Protein AF-A0A7S3NCB1-F1 (afdb_monomer)

Radius of gyration: 21.68 Å; Cα contacts (8 Å, |Δi|>4): 93; chains: 1; bounding box: 58×43×62 Å

pLDDT: mean 86.91, std 5.63, range [67.38, 93.44]

Sequence (169 aa):
AILGSILYAGFFVVNRVIIMKVPGFVIIMFNSVISFVLSIILLHLTSNTELSELLSAHPRHGILGLFSTEHFLNTVFLTAPIGFGSVCGYTICVKYFKPHIVGNVFLIEPVISQLVCYFAGQDELPGLFTYVGALLILPGIFIVARGSFLLTREQEQTRRIKAASEKLV

Mean predicted aligned error: 7.3 Å

Solvent-accessible surface area (backbone atoms only — not comparable to full-atom values): 9411 Å² total; per-residue (Å²): 109,70,68,57,54,53,53,50,53,49,47,47,56,54,50,40,61,47,50,76,75,43,64,64,68,59,53,50,53,52,51,50,52,49,51,52,53,50,51,52,52,50,46,49,76,71,39,99,54,56,71,70,55,39,67,25,65,43,72,88,66,13,65,49,11,53,73,32,82,91,42,33,68,60,41,50,57,50,45,46,62,55,44,48,41,47,53,52,48,53,53,55,46,40,68,79,40,60,51,69,58,55,56,50,57,54,71,48,47,64,61,53,50,45,51,52,34,28,76,69,73,74,47,66,78,81,52,73,68,53,54,53,49,49,64,56,46,55,57,50,44,52,52,53,50,51,52,54,52,52,54,50,52,54,52,50,51,53,50,52,52,52,60,52,55,63,72,76,111

Organism: NCBI:txid151035

Foldseek 3Di:
DVVVVVVVLVCLVVLLVVLVPDPLVVSLVVVVVVVVVVVLVVCVVVDVDDSVQQCDCDLPRHPVVLPPPVCVVVSCVCCPCPNSVVSSVSSVCSNVDPSVLVVLVCLCVVVVVQVVCVVVVNHDHDDPVSVVSNVVSVVVSVVVVVVVVVVVVVVVVVVVVVVVVVVVD

Structure (mmCIF, N/CA/C/O backbone):
data_AF-A0A7S3NCB1-F1
#
_entry.id   AF-A0A7S3NCB1-F1
#
loop_
_atom_site.group_PDB
_atom_site.id
_atom_site.type_symbol
_atom_site.label_atom_id
_atom_site.label_alt_id
_atom_site.label_comp_id
_atom_site.label_asym_id
_atom_site.label_entity_id
_atom_site.label_seq_id
_atom_site.pdbx_PDB_ins_code
_atom_site.Cartn_x
_atom_site.Cartn_y
_atom_site.Cartn_z
_atom_site.occupancy
_atom_site.B_iso_or_equiv
_atom_site.auth_seq_id
_atom_site.auth_comp_id
_atom_site.auth_asym_id
_atom_site.auth_atom_id
_atom_site.pdbx_PDB_model_num
ATOM 1 N N . ALA A 1 1 ? 12.714 -7.394 5.850 1.00 79.88 1 ALA A N 1
ATOM 2 C CA . ALA A 1 1 ? 11.284 -7.768 5.778 1.00 79.88 1 ALA A CA 1
ATOM 3 C C . ALA A 1 1 ? 10.495 -7.282 6.998 1.00 79.88 1 ALA A C 1
ATOM 5 O O . ALA A 1 1 ? 9.703 -6.366 6.837 1.00 79.88 1 ALA A O 1
ATOM 6 N N . ILE A 1 2 ? 10.756 -7.795 8.211 1.00 90.06 2 ILE A N 1
ATOM 7 C CA . ILE A 1 2 ? 9.967 -7.490 9.429 1.00 90.06 2 ILE A CA 1
ATOM 8 C C . ILE A 1 2 ? 9.847 -5.982 9.713 1.00 90.06 2 ILE A C 1
ATOM 10 O O . ILE A 1 2 ? 8.740 -5.481 9.894 1.00 90.06 2 ILE A O 1
ATOM 14 N N . LEU A 1 3 ? 10.965 -5.244 9.69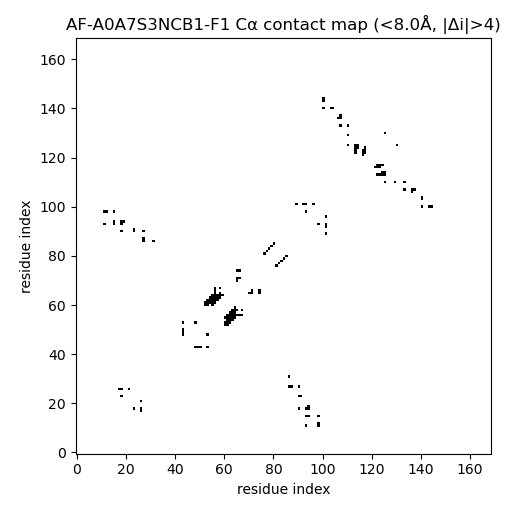0 1.00 91.50 3 LEU A N 1
ATOM 15 C CA . LEU A 1 3 ? 10.958 -3.792 9.909 1.00 91.50 3 LEU A CA 1
ATOM 16 C C . LEU A 1 3 ? 10.069 -3.058 8.891 1.00 91.50 3 LEU A C 1
ATOM 18 O O . LEU A 1 3 ? 9.301 -2.179 9.267 1.00 91.50 3 LEU A O 1
ATOM 22 N N . GLY A 1 4 ? 10.122 -3.467 7.619 1.00 88.19 4 GLY A N 1
ATOM 23 C CA . GLY A 1 4 ? 9.277 -2.910 6.562 1.00 88.19 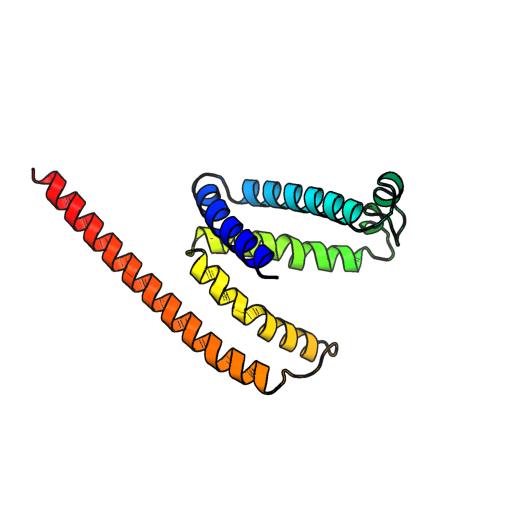4 GLY A CA 1
ATOM 24 C C . GLY A 1 4 ? 7.790 -3.138 6.834 1.00 88.19 4 GLY A C 1
ATOM 25 O O . GLY A 1 4 ? 7.004 -2.205 6.721 1.00 88.19 4 GLY A O 1
ATOM 26 N N . SER A 1 5 ? 7.408 -4.337 7.283 1.00 88.06 5 SER A N 1
ATOM 27 C CA . SER A 1 5 ? 6.021 -4.649 7.653 1.00 88.06 5 SER A CA 1
ATOM 28 C C . SER A 1 5 ? 5.528 -3.822 8.845 1.00 88.06 5 SER A C 1
ATOM 30 O O . SER A 1 5 ? 4.391 -3.356 8.830 1.00 88.06 5 SER A O 1
ATOM 32 N N . ILE A 1 6 ? 6.378 -3.591 9.853 1.00 93.06 6 ILE A N 1
ATOM 33 C CA . ILE A 1 6 ? 6.049 -2.741 11.010 1.00 93.06 6 ILE A CA 1
ATOM 34 C C . ILE A 1 6 ? 5.840 -1.288 10.567 1.00 93.06 6 ILE A C 1
ATOM 36 O O . ILE A 1 6 ? 4.832 -0.676 10.920 1.00 93.06 6 ILE A O 1
ATOM 40 N N . LEU A 1 7 ? 6.762 -0.746 9.764 1.00 92.56 7 LEU A N 1
ATOM 41 C CA . LEU A 1 7 ? 6.662 0.617 9.238 1.00 92.56 7 LEU A CA 1
ATOM 42 C C . LEU A 1 7 ? 5.425 0.789 8.351 1.00 92.56 7 LEU A C 1
ATOM 44 O O . LEU A 1 7 ? 4.713 1.783 8.478 1.00 92.56 7 LEU A O 1
ATOM 48 N N . TYR A 1 8 ? 5.127 -0.198 7.507 1.00 88.88 8 TYR A N 1
ATOM 49 C CA . TYR A 1 8 ? 3.946 -0.196 6.649 1.00 88.88 8 TYR A CA 1
ATOM 50 C C . TYR A 1 8 ? 2.650 -0.239 7.468 1.00 88.88 8 TYR A C 1
ATOM 52 O O . TYR A 1 8 ? 1.750 0.568 7.246 1.00 88.88 8 TYR A O 1
ATOM 60 N N . ALA A 1 9 ? 2.564 -1.097 8.488 1.00 89.88 9 ALA A N 1
ATOM 61 C CA . ALA A 1 9 ? 1.418 -1.121 9.397 1.00 89.88 9 ALA A CA 1
ATOM 62 C C . ALA A 1 9 ? 1.240 0.222 10.133 1.00 89.88 9 ALA A C 1
ATOM 64 O O . ALA A 1 9 ? 0.123 0.739 10.224 1.00 89.88 9 ALA A O 1
ATOM 65 N N . GLY A 1 10 ? 2.339 0.823 10.600 1.00 92.06 10 GLY A N 1
ATOM 66 C CA . GLY A 1 10 ? 2.342 2.157 11.202 1.00 92.06 10 GLY A CA 1
ATOM 67 C C . GLY A 1 10 ? 1.831 3.232 10.240 1.00 92.06 10 GLY A C 1
ATOM 68 O O . GLY A 1 10 ? 0.957 4.019 10.609 1.00 92.06 10 GLY A O 1
ATOM 69 N N . PHE A 1 11 ? 2.295 3.213 8.987 1.00 90.69 11 PHE A N 1
ATOM 70 C CA . PHE A 1 11 ? 1.818 4.101 7.927 1.00 90.69 11 PHE A CA 1
ATOM 71 C C . PHE A 1 11 ? 0.300 3.994 7.745 1.00 90.69 11 PHE A C 1
ATOM 73 O O . PHE A 1 11 ? -0.378 5.017 7.741 1.00 90.69 11 PHE A O 1
ATOM 80 N N . PHE A 1 12 ? -0.263 2.784 7.691 1.00 90.31 12 PHE A N 1
ATOM 81 C CA . PHE A 1 12 ? -1.712 2.581 7.575 1.00 90.31 12 PHE A CA 1
ATOM 82 C C . PHE A 1 12 ? -2.505 3.204 8.728 1.00 90.31 12 PHE A C 1
ATOM 84 O O . PHE A 1 12 ? -3.545 3.831 8.506 1.00 90.31 12 PHE A O 1
ATOM 91 N N . VAL A 1 13 ? -2.023 3.053 9.962 1.00 91.31 13 VAL A N 1
ATOM 92 C CA . VAL A 1 13 ? -2.681 3.607 11.152 1.00 91.31 13 VAL A CA 1
ATOM 93 C C . VAL A 1 13 ? -2.623 5.134 11.149 1.00 91.31 13 VAL A C 1
ATOM 95 O O . VAL A 1 13 ? -3.653 5.782 11.339 1.00 91.31 13 VAL A O 1
ATOM 98 N N . VAL A 1 14 ? -1.448 5.714 10.894 1.00 92.19 14 VAL A N 1
ATOM 99 C CA . VAL A 1 14 ? -1.254 7.171 10.855 1.00 92.19 14 VAL A CA 1
ATOM 100 C C . VAL A 1 14 ? -2.055 7.789 9.713 1.00 92.19 14 VAL A C 1
ATOM 102 O O . VAL A 1 14 ? -2.803 8.744 9.925 1.00 92.19 14 VAL A O 1
ATOM 105 N N . ASN A 1 15 ? -1.976 7.206 8.519 1.00 90.94 15 ASN A N 1
ATOM 106 C CA . ASN A 1 15 ? -2.662 7.715 7.339 1.00 90.94 15 ASN A CA 1
ATOM 107 C C . ASN A 1 15 ? -4.189 7.684 7.514 1.00 90.94 15 ASN A C 1
ATOM 109 O O . ASN A 1 15 ? -4.885 8.613 7.110 1.00 90.94 15 ASN A O 1
ATOM 113 N N . ARG A 1 16 ? -4.723 6.693 8.241 1.00 91.19 16 ARG A N 1
ATOM 114 C CA . ARG A 1 16 ? -6.139 6.673 8.634 1.00 91.19 16 ARG A CA 1
ATOM 115 C C . ARG A 1 16 ? -6.530 7.839 9.546 1.00 91.19 16 ARG A C 1
ATOM 117 O O . ARG A 1 16 ? -7.634 8.361 9.443 1.00 91.19 16 ARG A O 1
ATOM 124 N N . VAL A 1 17 ? -5.670 8.255 10.470 1.00 91.88 17 VAL A N 1
ATOM 125 C CA . VAL A 1 17 ? -5.975 9.415 11.328 1.00 91.88 17 VAL A CA 1
ATOM 126 C C . VAL A 1 17 ? -6.004 10.700 10.498 1.00 91.88 17 VAL A C 1
ATOM 128 O O . VAL A 1 17 ? -6.840 11.569 10.741 1.00 91.88 17 VAL A O 1
ATOM 131 N N . ILE A 1 18 ? -5.126 10.807 9.500 1.00 92.06 18 ILE A N 1
ATOM 132 C CA . ILE A 1 18 ? -5.006 11.987 8.637 1.00 92.06 18 ILE A CA 1
ATOM 133 C C . ILE A 1 18 ? -6.169 12.057 7.632 1.00 92.06 18 ILE A C 1
ATOM 135 O O . ILE A 1 18 ? -6.772 13.118 7.477 1.00 92.06 18 ILE A O 1
ATOM 139 N N . ILE A 1 19 ? -6.564 10.936 7.018 1.00 92.12 19 ILE A N 1
ATOM 140 C CA . ILE A 1 19 ? -7.644 10.882 6.011 1.00 92.12 19 ILE A CA 1
ATOM 141 C C . ILE A 1 19 ? -9.027 11.231 6.544 1.00 92.12 19 ILE A C 1
ATOM 143 O O . ILE A 1 19 ? -9.899 11.655 5.788 1.00 92.12 19 ILE A O 1
ATOM 147 N N . MET A 1 20 ? -9.226 11.096 7.853 1.00 89.19 20 MET A N 1
ATOM 148 C CA . MET A 1 20 ? -10.455 11.531 8.511 1.00 89.19 20 MET A CA 1
ATOM 149 C C . MET A 1 20 ? -10.497 13.049 8.741 1.00 89.19 20 MET A C 1
ATOM 151 O O . MET A 1 20 ? -11.566 13.578 9.030 1.00 89.19 20 MET A O 1
ATOM 155 N N . LYS A 1 21 ? -9.358 13.748 8.627 1.00 92.31 21 LYS A N 1
ATOM 156 C CA . LYS A 1 21 ? -9.222 15.192 8.886 1.00 92.31 21 LYS A CA 1
ATOM 157 C C . LYS A 1 21 ? -9.041 16.029 7.620 1.00 92.31 21 LYS A C 1
ATOM 159 O O . LYS A 1 21 ? -9.381 17.206 7.628 1.00 92.31 21 LYS A O 1
ATOM 164 N N . VAL A 1 22 ? -8.489 15.449 6.557 1.00 92.81 22 VAL A N 1
ATOM 165 C CA . VAL A 1 22 ? -8.071 16.162 5.340 1.00 92.81 22 VAL A CA 1
ATOM 166 C C . VAL A 1 22 ? -8.733 15.526 4.107 1.00 92.81 22 VAL A C 1
ATOM 168 O O . VAL A 1 22 ? -8.936 14.310 4.091 1.00 92.81 22 VAL A O 1
ATOM 171 N N . PRO A 1 23 ? -9.077 16.297 3.052 1.00 91.25 23 PRO A N 1
ATOM 172 C CA . PRO A 1 23 ? -9.588 15.733 1.805 1.00 91.25 23 PRO A CA 1
ATOM 173 C C . PRO A 1 23 ? -8.649 14.674 1.209 1.00 91.25 23 PRO A C 1
ATOM 175 O O . PRO A 1 23 ? -7.436 14.866 1.142 1.00 91.25 23 PRO A O 1
ATOM 178 N N . GLY A 1 24 ? -9.222 13.571 0.714 1.00 87.56 24 GLY A N 1
ATOM 179 C CA . GLY A 1 24 ? -8.448 12.418 0.232 1.00 87.56 24 GLY A CA 1
ATOM 180 C C . GLY A 1 24 ? -7.463 12.749 -0.896 1.00 87.56 24 GLY A C 1
ATOM 181 O O . GLY A 1 24 ? -6.362 12.211 -0.908 1.00 87.56 24 GLY A O 1
ATOM 182 N N . PHE A 1 25 ? -7.807 13.679 -1.796 1.00 89.56 25 PHE A N 1
ATOM 183 C CA . PHE A 1 25 ? -6.918 14.074 -2.898 1.00 89.56 25 PHE A CA 1
ATOM 184 C C . PHE A 1 25 ? -5.613 14.724 -2.407 1.00 89.56 25 PHE A C 1
ATOM 186 O O . PHE A 1 25 ? -4.558 14.484 -2.987 1.00 89.56 25 PHE A O 1
ATOM 193 N N . VAL A 1 26 ? -5.663 15.503 -1.317 1.00 91.69 26 VAL A N 1
ATOM 194 C CA . VAL A 1 26 ? -4.480 16.168 -0.741 1.00 91.69 26 VAL A CA 1
ATOM 195 C C . VAL A 1 26 ? -3.515 15.123 -0.199 1.00 91.69 26 VAL A C 1
ATOM 197 O O . VAL A 1 26 ? -2.312 15.215 -0.416 1.00 91.69 26 VAL A O 1
ATOM 200 N N . ILE A 1 27 ? -4.048 14.094 0.460 1.00 91.38 27 ILE A N 1
ATOM 201 C CA . ILE A 1 27 ? -3.250 12.989 0.999 1.00 91.38 27 ILE A CA 1
ATOM 202 C C . ILE A 1 27 ? -2.624 12.173 -0.124 1.00 91.38 27 ILE A C 1
ATOM 204 O O . ILE A 1 27 ? -1.454 11.823 -0.028 1.00 91.38 27 ILE A O 1
ATOM 208 N N . ILE A 1 28 ? -3.366 11.906 -1.201 1.00 91.31 28 ILE A N 1
ATOM 209 C CA . ILE A 1 28 ? -2.837 11.201 -2.377 1.00 91.31 28 ILE A CA 1
ATOM 210 C C . ILE A 1 28 ? -1.664 11.979 -2.972 1.00 91.31 28 ILE A C 1
ATOM 212 O O . ILE A 1 28 ? -0.605 11.398 -3.200 1.00 91.31 28 ILE A O 1
ATOM 216 N N . MET A 1 29 ? -1.824 13.290 -3.177 1.00 91.12 29 MET A N 1
ATOM 217 C CA . MET A 1 29 ? -0.758 14.150 -3.698 1.00 91.12 29 MET A CA 1
ATOM 218 C C . MET A 1 29 ? 0.456 14.159 -2.764 1.00 91.12 29 MET A C 1
ATOM 220 O O . MET A 1 29 ? 1.575 13.924 -3.210 1.00 91.12 29 MET A O 1
ATOM 224 N N . PHE A 1 30 ? 0.236 14.360 -1.464 1.00 91.31 30 PHE A N 1
ATOM 225 C CA . PHE A 1 30 ? 1.305 14.422 -0.470 1.00 91.31 30 PHE A CA 1
ATOM 226 C C . PHE A 1 30 ? 2.065 13.095 -0.346 1.00 91.31 30 PHE A C 1
ATOM 228 O O . PHE A 1 30 ? 3.293 13.087 -0.390 1.00 91.31 30 PHE A O 1
ATOM 235 N N . ASN A 1 31 ? 1.349 11.967 -0.281 1.00 89.88 31 ASN A N 1
ATOM 236 C CA . ASN A 1 31 ? 1.958 10.637 -0.268 1.00 89.88 31 ASN A CA 1
ATOM 237 C C . ASN A 1 31 ? 2.743 10.377 -1.555 1.00 89.88 31 ASN A C 1
ATOM 239 O O . ASN A 1 31 ? 3.850 9.861 -1.479 1.00 89.88 31 ASN A O 1
ATOM 243 N N . SER A 1 32 ? 2.224 10.781 -2.718 1.00 89.56 32 SER A N 1
ATOM 244 C CA . SER A 1 32 ? 2.921 10.595 -3.998 1.00 89.56 32 SER A CA 1
ATOM 245 C C . SER A 1 32 ? 4.228 11.390 -4.059 1.00 89.56 32 SER A C 1
ATOM 247 O O . SER A 1 32 ? 5.249 10.856 -4.486 1.00 89.56 32 SER A O 1
ATOM 249 N N . VAL A 1 33 ? 4.229 12.640 -3.579 1.00 90.94 33 VAL A N 1
ATOM 250 C CA . VAL A 1 33 ? 5.437 13.480 -3.523 1.00 90.94 33 VAL A CA 1
ATOM 251 C C . VAL A 1 33 ? 6.464 12.904 -2.550 1.00 90.94 33 VAL A C 1
ATOM 253 O O . VAL A 1 33 ? 7.634 12.783 -2.905 1.00 90.94 33 VAL A O 1
ATOM 256 N N . ILE A 1 34 ? 6.042 12.500 -1.347 1.00 91.31 34 ILE A N 1
ATOM 257 C CA . ILE A 1 34 ? 6.946 11.873 -0.373 1.00 91.31 34 ILE A CA 1
ATOM 258 C C . ILE A 1 34 ? 7.524 10.579 -0.934 1.00 91.31 34 ILE A C 1
ATOM 260 O O . ILE A 1 34 ? 8.733 10.380 -0.854 1.00 91.31 34 ILE A O 1
ATOM 264 N N . SER A 1 35 ? 6.692 9.711 -1.515 1.00 89.25 35 SER A N 1
ATOM 265 C CA . SER A 1 35 ? 7.154 8.464 -2.122 1.00 89.25 35 SER A CA 1
ATOM 266 C C . SER A 1 35 ? 8.171 8.730 -3.225 1.00 89.25 35 SER A C 1
ATOM 268 O O . SER A 1 35 ? 9.216 8.095 -3.224 1.00 89.25 35 SER A O 1
ATOM 270 N N . PHE A 1 36 ? 7.930 9.709 -4.099 1.00 88.00 36 PHE A N 1
ATOM 271 C CA . PHE A 1 36 ? 8.876 10.083 -5.149 1.00 88.00 36 PHE A CA 1
ATOM 272 C C . PHE A 1 36 ? 10.223 10.559 -4.583 1.00 88.00 36 PHE A C 1
ATOM 274 O O . PHE A 1 36 ? 11.271 10.056 -4.981 1.00 88.00 36 PHE A O 1
ATOM 281 N N . VAL A 1 37 ? 10.210 11.469 -3.604 1.00 90.00 37 VAL A N 1
ATOM 282 C CA . VAL A 1 37 ? 11.437 11.984 -2.969 1.00 90.00 37 VAL A CA 1
ATOM 283 C C . VAL A 1 37 ? 12.195 10.874 -2.239 1.00 90.00 37 VAL A C 1
ATOM 285 O O . VAL A 1 37 ? 13.408 10.750 -2.398 1.00 90.00 37 VAL A O 1
ATOM 288 N N . LEU A 1 38 ? 11.494 10.033 -1.474 1.00 90.25 38 LEU A N 1
ATOM 289 C CA . LEU A 1 38 ? 12.102 8.895 -0.786 1.00 90.25 38 LEU A CA 1
ATOM 290 C C . LEU A 1 38 ? 12.683 7.885 -1.774 1.00 90.25 38 LEU A C 1
ATOM 292 O O . LEU A 1 38 ? 13.764 7.366 -1.519 1.00 90.25 38 LEU A O 1
ATOM 296 N N . SER A 1 39 ? 12.021 7.630 -2.904 1.00 87.00 39 SER A N 1
ATOM 297 C CA . SER A 1 39 ? 12.550 6.762 -3.957 1.00 87.00 39 SER A CA 1
ATOM 298 C C . SER A 1 39 ? 13.850 7.306 -4.549 1.00 87.00 39 SER A C 1
ATOM 300 O O . SER A 1 39 ? 14.776 6.525 -4.740 1.00 87.00 39 SER A O 1
ATOM 302 N N . ILE A 1 40 ? 13.968 8.621 -4.772 1.00 86.38 40 ILE A N 1
ATOM 303 C CA . ILE A 1 40 ? 15.222 9.245 -5.236 1.00 86.38 40 ILE A CA 1
ATOM 304 C C . ILE A 1 40 ? 16.326 9.095 -4.190 1.00 86.38 40 ILE A C 1
ATOM 306 O O . ILE A 1 40 ? 17.440 8.698 -4.526 1.00 86.38 40 ILE A O 1
ATOM 310 N N . ILE A 1 41 ? 16.022 9.385 -2.922 1.00 88.44 41 ILE A N 1
ATOM 311 C CA . ILE A 1 41 ? 16.994 9.273 -1.827 1.00 88.44 41 ILE A CA 1
ATOM 312 C C . ILE A 1 41 ? 17.466 7.823 -1.685 1.00 88.44 41 ILE A C 1
ATOM 314 O O . ILE A 1 41 ? 18.664 7.575 -1.618 1.00 88.44 41 ILE A O 1
ATOM 318 N N . LEU A 1 42 ? 16.543 6.858 -1.671 1.00 86.94 42 LEU A N 1
ATOM 319 C CA . LEU A 1 42 ? 16.874 5.437 -1.576 1.00 86.94 42 LEU A CA 1
ATOM 320 C C . LEU A 1 42 ? 17.697 4.964 -2.770 1.00 86.94 42 LEU A C 1
ATOM 322 O O . LEU A 1 42 ? 18.646 4.205 -2.579 1.00 86.94 42 LEU A O 1
ATOM 326 N N . LEU A 1 43 ? 17.358 5.419 -3.978 1.00 84.56 43 LEU A N 1
ATOM 327 C CA . LEU A 1 43 ? 18.120 5.105 -5.176 1.00 84.56 43 LEU A CA 1
ATOM 328 C C . LEU A 1 43 ? 19.546 5.643 -5.048 1.00 84.56 43 LEU A C 1
ATOM 330 O O . LEU A 1 43 ? 20.473 4.855 -5.148 1.00 84.56 43 LEU A O 1
ATOM 334 N N . HIS A 1 44 ? 19.731 6.915 -4.689 1.00 84.44 44 HIS A N 1
ATOM 335 C CA . HIS A 1 44 ? 21.056 7.500 -4.465 1.00 84.44 44 HIS A CA 1
ATOM 336 C C . HIS A 1 44 ? 21.855 6.812 -3.342 1.00 84.44 44 HIS A C 1
ATOM 338 O O . HIS A 1 44 ? 23.062 6.657 -3.459 1.00 84.44 44 HIS A O 1
ATOM 344 N N . LEU A 1 45 ? 21.201 6.360 -2.267 1.00 86.06 45 LEU A N 1
ATOM 345 C CA . LEU A 1 45 ? 21.867 5.622 -1.186 1.00 86.06 45 LEU A CA 1
ATOM 346 C C . LEU A 1 45 ? 22.263 4.192 -1.583 1.00 86.06 45 LEU A C 1
ATOM 348 O O . LEU A 1 45 ? 23.163 3.618 -0.973 1.00 86.06 45 LEU A O 1
ATOM 352 N N . THR A 1 46 ? 21.572 3.598 -2.559 1.00 84.31 46 THR A N 1
ATOM 353 C CA . THR A 1 46 ? 21.776 2.198 -2.970 1.00 84.31 46 THR A CA 1
ATOM 354 C C . THR A 1 46 ? 22.665 2.086 -4.209 1.00 84.31 46 THR A C 1
ATOM 356 O O . THR A 1 46 ? 23.439 1.140 -4.335 1.00 84.31 46 THR A O 1
ATOM 359 N N . SER A 1 47 ? 22.570 3.040 -5.133 1.00 76.62 47 SER A N 1
ATOM 360 C CA . SER A 1 47 ? 23.431 3.141 -6.306 1.00 76.62 47 SER A CA 1
ATOM 361 C C . SER A 1 47 ? 24.612 4.053 -5.997 1.00 76.62 47 SER A C 1
ATOM 363 O O . SER A 1 47 ? 24.400 5.180 -5.568 1.00 76.62 47 SER A O 1
ATOM 365 N N . ASN A 1 48 ? 25.841 3.641 -6.316 1.00 74.00 48 ASN A N 1
ATOM 366 C CA . ASN A 1 48 ? 27.027 4.517 -6.273 1.00 74.00 48 ASN A CA 1
ATOM 367 C C . ASN A 1 48 ? 27.020 5.593 -7.384 1.00 74.00 48 ASN A C 1
ATOM 369 O O . ASN A 1 48 ? 28.072 6.023 -7.850 1.00 74.00 48 ASN A O 1
ATOM 373 N N . THR A 1 49 ? 25.840 5.966 -7.871 1.00 72.31 49 THR A N 1
ATOM 374 C CA . THR A 1 49 ? 25.636 6.872 -8.993 1.00 72.31 49 THR A CA 1
ATOM 375 C C . THR A 1 49 ? 25.456 8.289 -8.464 1.00 72.31 49 THR A C 1
ATOM 377 O O . THR A 1 49 ? 24.717 8.534 -7.503 1.00 72.31 49 THR A O 1
ATOM 380 N N . GLU A 1 50 ? 26.138 9.233 -9.102 1.00 78.88 50 GLU A N 1
ATOM 381 C CA . GLU A 1 50 ? 26.022 10.651 -8.785 1.00 78.88 50 GLU A CA 1
ATOM 382 C C . GLU A 1 50 ? 24.583 11.142 -9.015 1.00 78.88 50 GLU A C 1
ATOM 384 O O . GLU A 1 50 ? 23.899 10.742 -9.962 1.00 78.88 50 GLU A O 1
ATOM 389 N N . LEU A 1 51 ? 24.113 12.055 -8.160 1.00 74.19 51 LEU A N 1
ATOM 390 C CA . LEU A 1 51 ? 22.755 12.610 -8.245 1.00 74.19 51 LEU A CA 1
ATOM 391 C C . LEU A 1 51 ? 22.489 13.310 -9.595 1.00 74.19 51 LEU A C 1
ATOM 393 O O . LEU A 1 51 ? 21.356 13.341 -10.077 1.00 74.19 51 LEU A O 1
ATOM 397 N N . SER A 1 52 ? 23.539 13.852 -10.213 1.00 71.50 52 SER A N 1
ATOM 398 C CA . SER A 1 52 ? 23.508 14.505 -11.525 1.00 71.50 52 SER A CA 1
ATOM 399 C C . SER A 1 52 ? 23.186 13.531 -12.663 1.00 71.50 52 SER A C 1
ATOM 401 O O . SER A 1 52 ? 22.401 13.864 -13.550 1.00 71.50 52 SER A O 1
ATOM 403 N N . GLU A 1 53 ? 23.727 12.313 -12.620 1.00 75.31 53 GLU A N 1
ATOM 404 C CA . GLU A 1 53 ? 23.429 11.262 -13.597 1.00 75.31 53 GLU A CA 1
ATOM 405 C C . GLU A 1 53 ? 22.029 10.676 -13.385 1.00 75.31 53 GLU A C 1
ATOM 407 O O . GLU A 1 53 ? 21.317 10.409 -14.353 1.00 75.31 53 GLU A O 1
ATOM 412 N N . LEU A 1 54 ? 21.587 10.571 -12.129 1.00 75.69 54 LEU A N 1
ATOM 413 C CA . LEU A 1 54 ? 20.237 10.124 -11.769 1.00 75.69 54 LEU A CA 1
ATOM 414 C C . LEU A 1 54 ? 19.139 11.061 -12.288 1.00 75.69 54 LEU A C 1
ATOM 416 O O . LEU A 1 54 ? 18.085 10.603 -12.728 1.00 75.69 54 LEU A O 1
ATOM 420 N N . LEU A 1 55 ? 19.377 12.374 -12.281 1.00 76.94 55 LEU A N 1
ATOM 421 C CA . LEU A 1 55 ? 18.446 13.379 -12.814 1.00 76.94 55 LEU A CA 1
ATOM 422 C C . LEU A 1 55 ? 18.527 13.544 -14.343 1.00 76.94 55 LEU A C 1
ATOM 424 O O . LEU A 1 55 ? 17.808 14.366 -14.909 1.00 76.94 55 LEU A O 1
ATOM 428 N N . SER A 1 56 ? 19.371 12.769 -15.025 1.00 78.75 56 SER A N 1
ATOM 429 C CA . SER A 1 56 ? 19.516 12.815 -16.480 1.00 78.75 56 SER A CA 1
ATOM 430 C C . SER A 1 56 ? 18.265 12.306 -17.215 1.00 78.75 56 SER A C 1
ATOM 432 O O . SER A 1 56 ? 17.444 11.565 -16.673 1.00 78.75 56 SER A O 1
ATOM 434 N N . ALA A 1 57 ? 18.134 12.668 -18.494 1.00 74.75 57 ALA A N 1
ATOM 435 C CA . ALA A 1 57 ? 17.133 12.125 -19.422 1.00 74.75 57 ALA A CA 1
ATOM 436 C C . ALA A 1 57 ? 17.592 10.828 -20.114 1.00 74.75 57 ALA A C 1
ATOM 438 O O . ALA A 1 57 ? 16.979 10.378 -21.081 1.00 74.75 57 ALA A O 1
ATOM 439 N N . HIS A 1 58 ? 18.689 10.230 -19.646 1.00 75.56 58 HIS A N 1
ATOM 440 C CA . HIS A 1 58 ? 19.223 9.012 -20.238 1.00 75.56 58 HIS A CA 1
ATOM 441 C C . HIS A 1 58 ? 18.250 7.829 -20.052 1.00 75.56 58 HIS A C 1
ATOM 443 O O . HIS A 1 58 ? 17.906 7.530 -18.908 1.00 75.56 58 HIS A O 1
ATOM 449 N N . PRO A 1 59 ? 17.858 7.098 -21.116 1.00 70.12 59 PRO A N 1
ATOM 450 C CA . PRO A 1 59 ? 16.823 6.055 -21.038 1.00 70.12 59 PRO A CA 1
ATOM 451 C C . PRO A 1 59 ? 17.114 4.913 -20.055 1.00 70.12 59 PRO A C 1
ATOM 453 O O . PRO A 1 59 ? 16.188 4.288 -19.554 1.00 70.12 59 PRO A O 1
ATOM 456 N N . ARG A 1 60 ? 18.396 4.631 -19.777 1.00 70.56 60 ARG A N 1
ATOM 457 C CA . ARG A 1 60 ? 18.819 3.499 -18.931 1.00 70.56 60 ARG A CA 1
ATOM 458 C C . ARG A 1 60 ? 19.139 3.845 -17.477 1.00 70.56 60 ARG A C 1
ATOM 460 O O . ARG A 1 60 ? 19.053 2.964 -16.633 1.00 70.56 60 ARG A O 1
ATOM 467 N N . HIS A 1 61 ? 19.536 5.083 -17.190 1.00 71.56 61 HIS A N 1
ATOM 468 C CA . HIS A 1 61 ?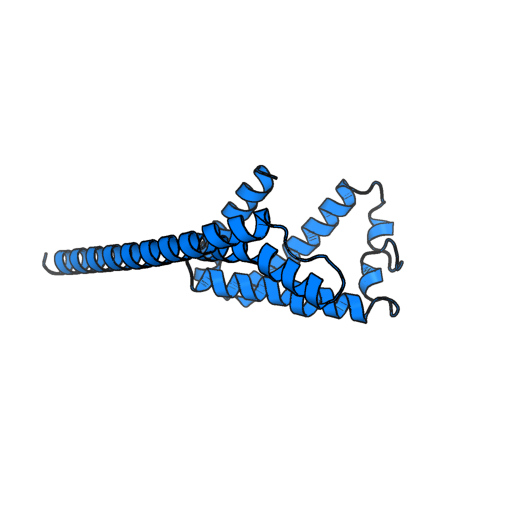 20.065 5.463 -15.867 1.00 71.56 61 HIS A CA 1
ATOM 469 C C . HIS A 1 61 ? 19.421 6.732 -15.296 1.00 71.56 61 HIS A C 1
ATOM 471 O O . HIS A 1 61 ? 19.605 7.041 -14.124 1.00 71.56 61 HIS A O 1
ATOM 477 N N . GLY A 1 62 ? 18.666 7.463 -16.116 1.00 75.06 62 GLY A N 1
ATOM 478 C CA . GLY A 1 62 ? 18.072 8.735 -15.752 1.00 75.06 62 GLY A CA 1
ATOM 479 C C . GLY A 1 62 ? 16.592 8.611 -15.406 1.00 75.06 62 GLY A C 1
ATOM 480 O O . GLY A 1 62 ? 15.821 7.991 -16.138 1.00 75.06 62 GLY A O 1
ATOM 481 N N . ILE A 1 63 ? 16.164 9.263 -14.326 1.00 77.75 63 ILE A N 1
ATOM 482 C CA . ILE A 1 63 ? 14.758 9.322 -13.897 1.00 77.75 63 ILE A CA 1
ATOM 483 C C . ILE A 1 63 ? 13.897 10.020 -14.959 1.00 77.75 63 ILE A C 1
ATOM 485 O O . ILE A 1 63 ? 12.752 9.636 -15.183 1.00 77.75 63 ILE A O 1
ATOM 489 N N . LEU A 1 64 ? 14.443 11.006 -15.677 1.00 79.50 64 LEU A N 1
ATOM 490 C CA . LEU A 1 64 ? 13.723 11.665 -16.773 1.00 79.50 64 LEU A CA 1
ATOM 491 C C . LEU A 1 64 ? 13.657 10.799 -18.043 1.00 79.50 64 LEU A C 1
ATOM 493 O O . LEU A 1 64 ? 12.869 11.094 -18.941 1.00 79.50 64 LEU A O 1
ATOM 497 N N . GLY A 1 65 ? 14.401 9.686 -18.092 1.00 75.44 65 GLY A N 1
ATOM 498 C CA . GLY A 1 65 ? 14.282 8.651 -19.122 1.00 75.44 65 GLY A CA 1
ATOM 499 C C . GLY A 1 65 ? 12.898 7.987 -19.169 1.00 75.44 65 GLY A C 1
ATOM 500 O O . GLY A 1 65 ? 12.537 7.403 -20.193 1.00 75.44 65 GLY A O 1
ATOM 501 N N . LEU A 1 66 ? 12.080 8.157 -18.120 1.00 73.69 66 LEU A N 1
ATOM 502 C CA . LEU A 1 66 ? 10.664 7.762 -18.079 1.00 73.69 66 LEU A CA 1
ATOM 503 C C . LEU A 1 66 ? 9.825 8.406 -19.197 1.00 73.69 66 LEU A C 1
ATOM 505 O O . LEU A 1 66 ? 8.846 7.807 -19.641 1.00 73.69 66 LEU A O 1
ATOM 509 N N . PHE A 1 67 ? 10.216 9.597 -19.663 1.00 77.69 67 PHE A N 1
ATOM 510 C CA . PHE A 1 67 ? 9.565 10.316 -20.764 1.00 77.69 67 PHE A CA 1
ATOM 511 C C . PHE A 1 67 ? 10.157 9.990 -22.141 1.00 77.69 67 PHE A C 1
ATOM 513 O O . PHE A 1 67 ? 9.757 10.593 -23.138 1.00 77.69 67 PHE A O 1
ATOM 520 N N . SER A 1 68 ? 11.106 9.054 -22.226 1.00 81.38 68 SER A N 1
ATOM 521 C CA . SER A 1 68 ? 11.633 8.615 -23.516 1.00 81.38 68 SER A CA 1
ATOM 522 C C . SER A 1 68 ? 10.541 7.932 -24.344 1.00 81.38 68 SER A C 1
ATOM 524 O O . SER A 1 68 ? 9.715 7.173 -23.831 1.00 81.38 68 SER A O 1
ATOM 526 N N . THR A 1 69 ? 10.539 8.187 -25.653 1.00 80.12 69 THR A N 1
ATOM 527 C CA . THR A 1 69 ? 9.551 7.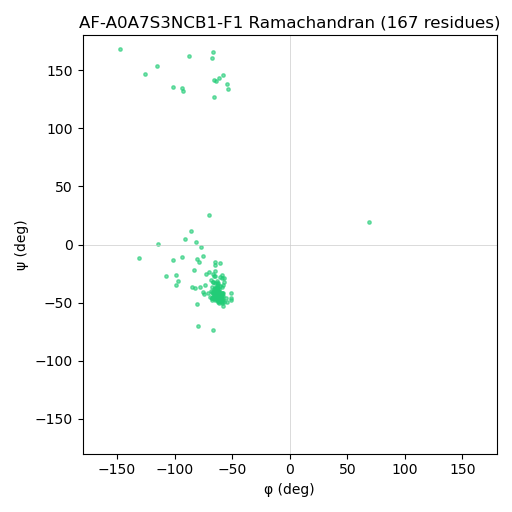618 -26.584 1.00 80.12 69 THR A CA 1
ATOM 528 C C . THR A 1 69 ? 9.597 6.086 -26.617 1.00 80.12 69 THR A C 1
ATOM 530 O O . THR A 1 69 ? 8.569 5.455 -26.837 1.00 80.12 69 THR A O 1
ATOM 533 N N . GLU A 1 70 ? 10.761 5.489 -26.340 1.00 81.00 70 GLU A N 1
ATOM 534 C CA . GLU A 1 70 ? 10.974 4.034 -26.322 1.00 81.00 70 GLU A CA 1
ATOM 535 C C . GLU A 1 70 ? 10.208 3.329 -25.190 1.00 81.00 70 GLU A C 1
ATOM 537 O O . GLU A 1 70 ? 9.738 2.205 -25.358 1.00 81.00 70 GLU A O 1
ATOM 542 N N . HIS A 1 71 ? 10.028 3.992 -24.044 1.00 79.12 71 HIS A N 1
ATOM 543 C CA . HIS A 1 71 ? 9.371 3.405 -22.872 1.00 79.12 71 HIS A CA 1
ATOM 544 C C . HIS A 1 71 ? 8.046 4.067 -22.507 1.00 79.12 71 HIS A C 1
ATOM 546 O O . HIS A 1 71 ? 7.388 3.615 -21.576 1.00 79.12 71 HIS A O 1
ATOM 552 N N . PHE A 1 72 ? 7.608 5.081 -23.253 1.00 83.25 72 PHE A N 1
ATOM 553 C CA . PHE A 1 72 ? 6.436 5.888 -22.919 1.00 83.25 72 PHE A CA 1
ATOM 554 C C . PHE A 1 72 ? 5.177 5.058 -22.619 1.00 83.25 72 PHE A C 1
ATOM 556 O O . PHE A 1 72 ? 4.536 5.269 -21.592 1.00 83.25 72 PHE A O 1
ATOM 563 N N . LEU A 1 73 ? 4.844 4.074 -23.464 1.00 85.88 73 LEU A N 1
ATOM 564 C CA . LEU A 1 73 ? 3.672 3.215 -23.245 1.00 85.88 73 LEU A CA 1
ATOM 565 C C . LEU A 1 73 ? 3.800 2.362 -21.978 1.00 85.88 73 LEU A C 1
ATOM 567 O O . LEU A 1 73 ? 2.847 2.271 -21.205 1.00 85.88 73 LEU A O 1
ATOM 571 N N . ASN A 1 74 ? 4.983 1.796 -21.728 1.00 84.44 74 ASN A N 1
ATOM 572 C CA . ASN A 1 74 ? 5.250 1.018 -20.519 1.00 84.44 74 ASN A CA 1
ATOM 573 C C . ASN A 1 74 ? 5.188 1.913 -19.275 1.00 84.44 74 ASN A C 1
ATOM 575 O O . ASN A 1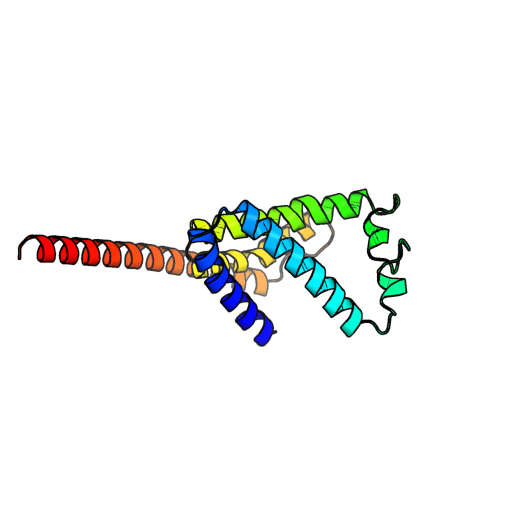 74 ? 4.561 1.545 -18.285 1.00 84.44 74 ASN A O 1
ATOM 579 N N . THR A 1 75 ? 5.766 3.114 -19.340 1.00 84.56 75 THR A N 1
ATOM 580 C CA . THR A 1 75 ? 5.706 4.111 -18.268 1.00 84.56 75 THR A CA 1
ATOM 581 C C . THR A 1 75 ? 4.262 4.480 -17.954 1.00 84.56 75 THR A C 1
ATOM 583 O O . THR A 1 75 ? 3.867 4.445 -16.792 1.00 84.56 75 THR A O 1
ATOM 586 N N . VAL A 1 76 ? 3.440 4.799 -18.957 1.00 85.94 76 VAL A N 1
ATOM 587 C CA . VAL A 1 76 ? 2.025 5.148 -18.747 1.00 85.94 76 VAL A CA 1
ATOM 588 C C . VAL A 1 76 ? 1.257 3.969 -18.148 1.00 85.94 76 VAL A C 1
ATOM 590 O O . VAL A 1 76 ? 0.513 4.153 -17.184 1.00 85.94 76 VAL A O 1
ATOM 593 N N . PHE A 1 77 ? 1.473 2.754 -18.655 1.00 86.38 77 PHE A N 1
ATOM 594 C CA . PHE A 1 77 ? 0.808 1.554 -18.148 1.00 86.38 77 PHE A CA 1
ATOM 595 C C . PHE A 1 77 ? 1.203 1.221 -16.701 1.00 86.38 77 PHE A C 1
ATOM 597 O O . PHE A 1 77 ? 0.356 0.829 -15.905 1.00 86.38 77 PHE A O 1
ATOM 604 N N . LEU A 1 78 ? 2.463 1.421 -16.316 1.00 85.12 78 LEU A N 1
ATOM 605 C CA . LEU A 1 78 ? 2.919 1.179 -14.945 1.00 85.12 78 LEU A CA 1
ATOM 606 C C . LEU A 1 78 ? 2.527 2.311 -13.984 1.00 85.12 78 LEU A C 1
ATOM 608 O O . LEU A 1 78 ? 2.198 2.069 -12.825 1.00 85.12 78 LEU A O 1
ATOM 612 N N . THR A 1 79 ? 2.538 3.564 -14.431 1.00 83.44 79 THR A N 1
ATOM 613 C CA . THR A 1 79 ? 2.314 4.710 -13.534 1.00 83.44 79 THR A CA 1
ATOM 614 C C . THR A 1 79 ? 0.839 5.023 -13.314 1.00 83.44 79 THR A C 1
ATOM 616 O O . THR A 1 79 ? 0.462 5.363 -12.192 1.00 83.44 79 THR A O 1
ATOM 619 N N . ALA A 1 80 ? -0.016 4.883 -14.332 1.00 84.62 80 ALA A N 1
ATOM 620 C CA . ALA A 1 80 ? -1.418 5.276 -14.227 1.00 84.62 80 ALA A CA 1
ATOM 621 C C . ALA A 1 80 ? -2.281 4.229 -13.488 1.00 84.62 80 ALA A C 1
ATOM 623 O O . ALA A 1 80 ? -2.694 4.494 -12.358 1.00 84.62 80 ALA A O 1
ATOM 624 N N . PRO A 1 81 ? -2.571 3.033 -14.034 1.00 83.38 81 PRO A N 1
ATOM 625 C CA . PRO A 1 81 ? -3.428 2.076 -13.336 1.00 83.38 81 PRO A CA 1
ATOM 626 C C . PRO A 1 81 ? -2.739 1.450 -12.117 1.00 83.38 81 PRO A C 1
ATOM 628 O O . PRO A 1 81 ? -3.365 1.338 -11.066 1.00 83.38 81 PRO A O 1
ATOM 631 N N . ILE A 1 82 ? -1.459 1.078 -12.222 1.00 85.50 82 ILE A N 1
ATOM 632 C CA . ILE A 1 82 ? -0.759 0.378 -11.135 1.00 85.50 82 ILE A CA 1
ATOM 633 C C . ILE A 1 82 ? -0.298 1.372 -10.069 1.00 85.50 82 ILE A C 1
ATOM 635 O O . ILE A 1 82 ? -0.626 1.194 -8.902 1.00 85.50 82 ILE A O 1
ATOM 639 N N . GLY A 1 83 ? 0.399 2.446 -10.438 1.00 85.25 83 GLY A N 1
ATOM 640 C CA . GLY A 1 83 ? 0.824 3.471 -9.482 1.00 85.25 83 GLY A CA 1
ATOM 641 C C . GLY A 1 83 ? -0.355 4.249 -8.892 1.00 85.25 83 GLY A C 1
ATOM 642 O O . GLY A 1 83 ? -0.730 4.066 -7.731 1.00 85.25 83 GLY A O 1
ATOM 643 N N . PHE A 1 84 ? -0.959 5.126 -9.694 1.00 86.56 84 PHE A N 1
ATOM 644 C CA . PHE A 1 84 ? -2.016 6.028 -9.234 1.00 86.56 84 PHE A CA 1
ATOM 645 C C . PHE A 1 84 ? -3.268 5.269 -8.775 1.00 86.56 84 PHE A C 1
ATOM 647 O O . PHE A 1 84 ? -3.796 5.561 -7.700 1.00 86.56 84 PHE A O 1
ATOM 654 N N . GLY A 1 85 ? -3.700 4.248 -9.521 1.00 88.88 85 GLY A N 1
ATOM 655 C CA . GLY A 1 85 ? -4.849 3.422 -9.143 1.00 88.88 85 GLY A CA 1
ATOM 656 C C . GLY A 1 85 ? -4.675 2.731 -7.789 1.00 88.88 85 GLY A C 1
ATOM 657 O O . GLY A 1 85 ? -5.594 2.779 -6.969 1.00 88.88 85 GLY A O 1
ATOM 658 N N . SER A 1 86 ? -3.490 2.188 -7.489 1.00 87.75 86 SER A N 1
ATOM 659 C CA . SER A 1 86 ? -3.221 1.586 -6.175 1.00 87.75 86 SER A CA 1
ATOM 660 C C . SER A 1 86 ? -3.254 2.622 -5.057 1.00 87.75 86 SER A C 1
ATOM 662 O O . SER A 1 86 ? -3.864 2.379 -4.012 1.00 87.75 86 SER A O 1
ATOM 664 N N . VAL A 1 87 ? -2.655 3.802 -5.274 1.00 88.75 87 VAL A N 1
ATOM 665 C CA . VAL A 1 87 ? -2.618 4.866 -4.260 1.00 88.75 87 VAL A CA 1
ATOM 666 C C . VAL A 1 87 ? -4.018 5.387 -3.944 1.00 88.75 87 VAL A C 1
ATOM 668 O O . VAL A 1 87 ? -4.399 5.510 -2.775 1.00 88.75 87 VAL A O 1
ATOM 671 N N . CYS A 1 88 ? -4.817 5.647 -4.976 1.00 91.00 88 CYS A N 1
ATOM 672 C CA . CYS A 1 88 ? -6.215 6.032 -4.828 1.00 91.00 88 CYS A CA 1
ATOM 673 C C . CYS A 1 88 ? -7.037 4.927 -4.161 1.00 91.00 88 CYS A C 1
ATOM 675 O O . CYS A 1 88 ? -7.784 5.203 -3.221 1.00 91.00 88 CYS A O 1
ATOM 677 N N . GLY A 1 89 ? -6.872 3.683 -4.615 1.00 90.31 89 GLY A N 1
ATOM 678 C CA . GLY A 1 89 ? -7.600 2.519 -4.125 1.00 90.31 89 GLY A CA 1
ATOM 679 C C . GLY A 1 89 ? -7.403 2.310 -2.629 1.00 90.31 89 GLY A C 1
ATOM 680 O O . GLY A 1 89 ? -8.381 2.291 -1.880 1.00 90.31 89 GLY A O 1
ATOM 681 N N . TYR A 1 90 ? -6.153 2.248 -2.156 1.00 89.12 90 TYR A N 1
ATOM 682 C CA . TYR A 1 90 ? -5.909 2.067 -0.724 1.00 89.12 90 TYR A CA 1
ATOM 683 C C . TYR A 1 90 ? -6.395 3.279 0.083 1.00 89.12 90 TYR A C 1
ATOM 685 O O . TYR A 1 90 ? -6.948 3.102 1.168 1.00 89.12 90 TYR A O 1
ATOM 693 N N . THR A 1 91 ? -6.228 4.503 -0.434 1.00 90.12 91 THR A N 1
ATOM 694 C CA . THR A 1 91 ? -6.666 5.732 0.248 1.00 90.12 91 THR A CA 1
ATOM 695 C C . THR A 1 91 ? -8.174 5.683 0.492 1.00 90.12 91 THR A C 1
ATOM 697 O O . THR A 1 91 ? -8.643 5.896 1.609 1.00 90.12 91 THR A O 1
ATOM 700 N N . ILE A 1 92 ? -8.947 5.318 -0.530 1.00 90.44 92 ILE A N 1
ATOM 701 C CA . ILE A 1 92 ? -10.396 5.137 -0.422 1.00 90.44 92 ILE A CA 1
ATOM 702 C C . ILE A 1 92 ? -10.717 4.021 0.579 1.00 90.44 92 ILE A C 1
ATOM 704 O O . ILE A 1 92 ? -11.502 4.237 1.502 1.00 90.44 92 ILE A O 1
ATOM 708 N N . CYS A 1 93 ? -10.076 2.858 0.470 1.00 91.50 93 CYS A N 1
ATOM 709 C CA . CYS A 1 93 ? -10.318 1.731 1.371 1.00 91.50 93 CYS A CA 1
ATOM 710 C C . CYS A 1 93 ? -10.078 2.088 2.844 1.00 91.50 93 CYS A C 1
ATOM 712 O O . CYS A 1 93 ? -10.907 1.765 3.690 1.00 91.50 93 CYS A O 1
ATOM 714 N N . VAL A 1 94 ? -8.996 2.799 3.168 1.00 91.00 94 VAL A N 1
ATOM 715 C CA . VAL A 1 94 ? -8.658 3.199 4.549 1.00 91.00 94 VAL A CA 1
ATOM 716 C C . VAL A 1 94 ? -9.608 4.269 5.098 1.00 91.00 94 VAL A C 1
ATOM 718 O O . VAL A 1 94 ? -9.793 4.369 6.313 1.00 91.00 94 VAL A O 1
ATOM 721 N N . LYS A 1 95 ? -10.254 5.048 4.222 1.00 89.25 95 LYS A N 1
ATOM 722 C CA . LYS A 1 95 ? -11.295 6.002 4.620 1.00 89.25 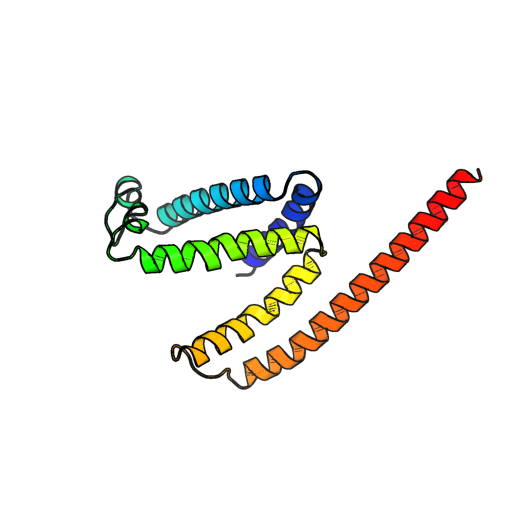95 LYS A CA 1
ATOM 723 C C . LYS A 1 95 ? -12.557 5.298 5.119 1.00 89.25 95 LYS A C 1
ATOM 725 O O . LYS A 1 95 ? -13.162 5.751 6.088 1.00 89.25 95 LYS A O 1
ATOM 730 N N . TYR A 1 96 ? -12.958 4.209 4.464 1.00 87.69 96 TYR A N 1
ATOM 731 C CA . TYR A 1 96 ? -14.219 3.516 4.755 1.00 87.69 96 TYR A CA 1
ATOM 732 C C . TYR A 1 96 ? -14.061 2.314 5.688 1.00 87.69 96 TYR A C 1
ATOM 734 O O . TYR A 1 96 ? -14.958 2.018 6.478 1.00 87.69 96 TYR A O 1
ATOM 742 N N . PHE A 1 97 ? -12.920 1.634 5.639 1.00 88.19 97 PHE A N 1
ATOM 743 C CA . PHE A 1 97 ? -12.663 0.416 6.394 1.00 88.19 97 PHE A CA 1
ATOM 744 C C . PHE A 1 97 ? -11.551 0.619 7.420 1.00 88.19 97 PHE A C 1
ATOM 746 O O . PHE A 1 97 ? -10.667 1.465 7.288 1.00 88.19 97 PHE A O 1
ATOM 753 N N . LYS A 1 98 ? -11.587 -0.182 8.490 1.00 88.06 98 LYS A N 1
ATOM 754 C CA . LYS A 1 98 ? -10.504 -0.183 9.478 1.00 88.06 98 LYS A CA 1
ATOM 755 C C . LYS A 1 98 ? -9.218 -0.717 8.813 1.00 88.06 98 LYS A C 1
ATOM 757 O O . LYS A 1 98 ? -9.312 -1.685 8.058 1.00 88.06 98 LYS A O 1
ATOM 762 N N . PRO A 1 99 ? -8.028 -0.160 9.112 1.00 88.06 99 PRO A N 1
ATOM 763 C CA . PRO A 1 99 ? -6.795 -0.504 8.403 1.00 88.06 99 PRO A CA 1
ATOM 764 C C . PRO A 1 99 ? -6.436 -1.988 8.443 1.00 88.06 99 PRO A C 1
ATOM 766 O O . PRO A 1 99 ? -5.912 -2.514 7.470 1.00 88.06 99 PRO A O 1
ATOM 769 N N . HIS A 1 100 ? -6.769 -2.686 9.531 1.00 87.19 100 HIS A N 1
ATOM 770 C CA . HIS A 1 100 ? -6.524 -4.124 9.639 1.00 87.19 100 HIS A CA 1
ATOM 771 C C . HIS A 1 100 ? -7.392 -4.954 8.684 1.00 87.19 100 HIS A C 1
ATOM 773 O O . HIS A 1 100 ? -6.951 -5.997 8.223 1.00 87.19 100 HIS A O 1
ATOM 779 N N . ILE A 1 101 ? -8.603 -4.495 8.346 1.00 87.69 101 ILE A N 1
ATOM 780 C CA . ILE A 1 101 ? -9.448 -5.155 7.340 1.00 87.69 101 ILE A CA 1
ATOM 781 C C . ILE A 1 101 ? -8.815 -4.974 5.959 1.00 87.69 101 ILE A C 1
ATOM 783 O O . ILE A 1 101 ? -8.699 -5.940 5.214 1.00 87.69 101 ILE A O 1
ATOM 787 N N . VAL A 1 102 ? -8.360 -3.754 5.651 1.00 89.56 102 VAL A N 1
ATOM 788 C CA . VAL A 1 102 ? -7.690 -3.438 4.379 1.00 89.56 102 VAL A CA 1
ATOM 789 C C . VAL A 1 102 ? -6.416 -4.272 4.215 1.00 89.56 102 VAL A C 1
ATOM 791 O O . VAL A 1 102 ? -6.253 -4.934 3.196 1.00 89.56 102 VAL A O 1
ATOM 794 N N . GLY A 1 103 ? -5.563 -4.321 5.243 1.00 88.62 103 GLY A N 1
ATOM 795 C CA . GLY A 1 103 ? -4.334 -5.119 5.222 1.00 88.62 103 GLY A CA 1
ATOM 796 C C . GLY A 1 103 ? -4.586 -6.622 5.068 1.00 88.62 103 GLY A C 1
ATOM 797 O O . GLY A 1 103 ? -3.875 -7.287 4.323 1.00 88.62 103 GLY A O 1
ATOM 798 N N . ASN A 1 104 ? -5.633 -7.155 5.701 1.00 88.25 104 ASN A N 1
ATOM 799 C CA . ASN A 1 104 ? -5.999 -8.563 5.553 1.00 88.25 104 ASN A CA 1
ATOM 800 C C . ASN A 1 104 ? -6.435 -8.907 4.124 1.00 88.25 104 ASN A C 1
ATOM 802 O O . ASN A 1 104 ? -6.100 -9.978 3.633 1.00 88.25 104 ASN A O 1
ATOM 806 N N . VAL A 1 105 ? -7.155 -8.012 3.443 1.00 87.56 105 VAL A N 1
ATOM 807 C CA . VAL A 1 105 ? -7.568 -8.228 2.046 1.00 87.56 105 VAL A CA 1
ATOM 808 C C . VAL A 1 105 ? -6.361 -8.241 1.103 1.00 87.56 105 VAL A C 1
ATOM 810 O O . VAL A 1 105 ? -6.353 -9.021 0.153 1.00 87.56 105 VAL A O 1
ATOM 813 N N . PHE A 1 106 ? -5.305 -7.475 1.394 1.00 89.06 106 PHE A N 1
ATOM 814 C CA . PHE A 1 106 ? -4.059 -7.525 0.617 1.00 89.06 106 PHE A CA 1
ATOM 815 C C . PHE A 1 106 ? -3.321 -8.867 0.709 1.00 89.06 106 PHE A C 1
ATOM 817 O O . PHE A 1 106 ? -2.518 -9.169 -0.163 1.00 89.06 106 PHE A O 1
ATOM 824 N N . LEU A 1 107 ? -3.646 -9.744 1.666 1.00 88.44 107 LEU A N 1
ATOM 825 C CA . LEU A 1 107 ? -3.106 -11.112 1.680 1.00 88.44 107 LEU A CA 1
ATOM 826 C C . LEU A 1 107 ? -3.577 -11.959 0.485 1.00 88.44 107 LEU A C 1
ATOM 828 O O . LEU A 1 107 ? -2.971 -12.985 0.191 1.00 88.44 107 LEU A O 1
ATOM 832 N N . ILE A 1 108 ? -4.647 -11.543 -0.201 1.00 88.38 108 ILE A N 1
ATOM 833 C CA . ILE A 1 108 ? -5.143 -12.195 -1.421 1.00 88.38 108 ILE A CA 1
ATOM 834 C C . ILE A 1 108 ? -4.375 -11.711 -2.664 1.00 88.38 108 ILE A C 1
ATOM 836 O O . ILE A 1 108 ? -4.338 -12.420 -3.670 1.00 88.38 108 ILE A O 1
ATOM 840 N N . GLU A 1 109 ? -3.735 -10.538 -2.608 1.00 87.31 109 GLU A N 1
ATOM 841 C CA . GLU A 1 109 ? -3.039 -9.925 -3.747 1.00 87.31 109 GLU A CA 1
ATOM 842 C C . GLU A 1 109 ? -2.053 -10.881 -4.438 1.00 87.31 109 GLU A C 1
ATOM 844 O O . GLU A 1 109 ? -2.151 -11.003 -5.659 1.00 87.31 109 GLU A O 1
ATOM 849 N N . PRO A 1 110 ? -1.182 -11.635 -3.731 1.00 87.12 110 PRO A N 1
ATOM 850 C CA . PRO A 1 110 ? -0.235 -12.534 -4.393 1.00 87.12 110 PRO A CA 1
ATOM 851 C C . PRO A 1 110 ? -0.926 -13.645 -5.190 1.00 87.12 110 PRO A C 1
ATOM 853 O O . PRO A 1 110 ? -0.462 -14.015 -6.263 1.00 87.12 110 PRO A O 1
ATOM 856 N N . VAL A 1 111 ? -2.066 -14.144 -4.696 1.00 88.06 111 VAL A N 1
ATOM 857 C CA . VAL A 1 111 ? -2.848 -15.194 -5.365 1.00 88.06 111 VAL A CA 1
ATOM 858 C C . VAL A 1 111 ? -3.453 -14.655 -6.657 1.00 88.06 111 VAL A C 1
ATOM 860 O O . VAL A 1 111 ? -3.366 -15.303 -7.696 1.00 88.06 111 VAL A O 1
ATOM 863 N N . ILE A 1 112 ? -4.042 -13.457 -6.611 1.00 89.00 112 ILE A N 1
ATOM 864 C CA . ILE A 1 112 ? -4.609 -12.811 -7.802 1.00 89.00 112 ILE A CA 1
ATOM 865 C C . ILE A 1 112 ? -3.497 -12.466 -8.793 1.00 89.00 112 ILE A C 1
ATOM 867 O O . ILE A 1 112 ? -3.641 -12.747 -9.978 1.00 89.00 112 ILE A O 1
ATOM 871 N N . SER A 1 113 ? -2.391 -11.900 -8.311 1.00 88.81 113 SER A N 1
ATOM 872 C CA . SER A 1 113 ? -1.244 -11.510 -9.132 1.00 88.81 113 SER A CA 1
ATOM 873 C C . SER A 1 113 ? -0.685 -12.702 -9.908 1.00 88.81 113 SER A C 1
ATOM 875 O O . SER A 1 113 ? -0.588 -12.644 -11.131 1.00 88.81 113 SER A O 1
ATOM 877 N N . GLN A 1 114 ? -0.440 -13.830 -9.233 1.00 89.69 114 GLN A N 1
ATOM 878 C CA . GLN A 1 114 ? 0.078 -15.033 -9.884 1.00 89.69 114 GLN A CA 1
ATOM 879 C C . GLN A 1 114 ? -0.905 -15.612 -10.913 1.00 89.69 114 GLN A C 1
ATOM 881 O O . GLN A 1 114 ? -0.496 -16.016 -11.998 1.00 89.69 114 GLN A O 1
ATOM 886 N N . LEU A 1 115 ? -2.212 -15.595 -10.628 1.00 90.50 115 LEU A N 1
ATOM 887 C CA . LEU A 1 115 ? -3.223 -16.017 -11.603 1.00 90.50 115 LEU A CA 1
ATOM 888 C C . LEU A 1 115 ? -3.242 -15.108 -12.838 1.00 90.50 115 LEU A C 1
ATOM 890 O O . LEU A 1 115 ? -3.311 -15.604 -13.960 1.00 90.50 115 LEU A O 1
ATOM 894 N N . VAL A 1 116 ? -3.160 -13.789 -12.650 1.00 90.62 116 VAL A N 1
ATOM 895 C CA . VAL A 1 116 ? -3.107 -12.822 -13.757 1.00 90.62 116 VAL A CA 1
ATOM 896 C C . VAL A 1 116 ? -1.849 -13.033 -14.601 1.00 90.62 116 VAL A C 1
ATOM 898 O O . VAL A 1 116 ? -1.950 -13.078 -15.827 1.00 90.62 116 VAL A O 1
ATOM 901 N N . CYS A 1 117 ? -0.686 -13.223 -13.974 1.00 89.81 117 CYS A N 1
ATOM 902 C CA . CYS A 1 117 ? 0.568 -13.496 -14.678 1.00 89.81 117 CYS A CA 1
ATOM 903 C C . CYS A 1 117 ? 0.527 -14.821 -15.454 1.00 89.81 117 CYS A C 1
ATOM 905 O O . CYS A 1 117 ? 0.981 -14.865 -16.599 1.00 89.81 117 CYS A O 1
ATOM 907 N N . TYR A 1 118 ? -0.085 -15.866 -14.888 1.00 92.31 118 TYR A N 1
ATOM 908 C CA . TYR A 1 118 ? -0.311 -17.133 -15.584 1.00 92.31 11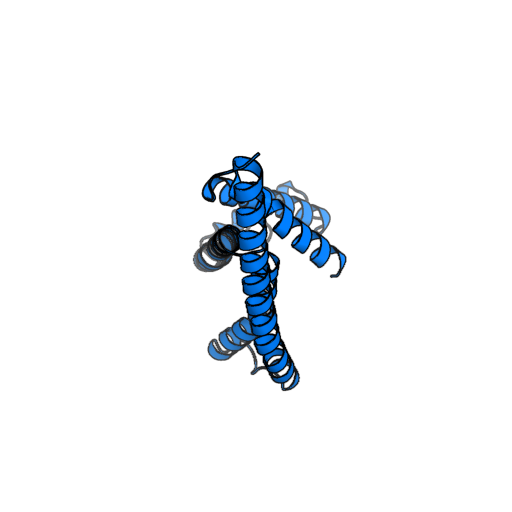8 TYR A CA 1
ATOM 909 C C . TYR A 1 118 ? -1.187 -16.955 -16.831 1.00 92.31 118 TYR A C 1
ATOM 911 O O . TYR A 1 118 ? -0.814 -17.391 -17.919 1.00 92.31 118 TYR A O 1
ATOM 919 N N . PHE A 1 119 ? -2.323 -16.254 -16.719 1.00 92.62 119 PHE A N 1
ATOM 920 C CA . PHE A 1 119 ? -3.190 -15.988 -17.876 1.00 92.62 119 PHE A CA 1
ATOM 921 C C . PHE A 1 119 ? -2.530 -15.094 -18.932 1.00 92.62 119 PHE A C 1
ATOM 923 O O . PHE A 1 119 ? -2.852 -15.203 -20.114 1.00 92.62 119 PHE A O 1
ATOM 930 N N . ALA A 1 120 ? -1.592 -14.239 -18.527 1.00 90.88 120 ALA A N 1
ATOM 931 C CA . ALA A 1 120 ? -0.766 -13.450 -19.435 1.00 90.88 120 ALA A CA 1
ATOM 932 C C . ALA A 1 120 ? 0.375 -14.259 -20.092 1.00 90.88 120 ALA A C 1
ATOM 934 O O . ALA A 1 120 ? 1.123 -13.703 -20.899 1.00 90.88 120 ALA A O 1
ATOM 935 N N . GLY A 1 121 ? 0.531 -15.545 -19.752 1.00 92.81 121 GLY A N 1
ATOM 936 C CA . GLY A 1 121 ? 1.602 -16.412 -20.249 1.00 92.81 121 GLY A CA 1
ATOM 937 C C . GLY A 1 121 ? 2.993 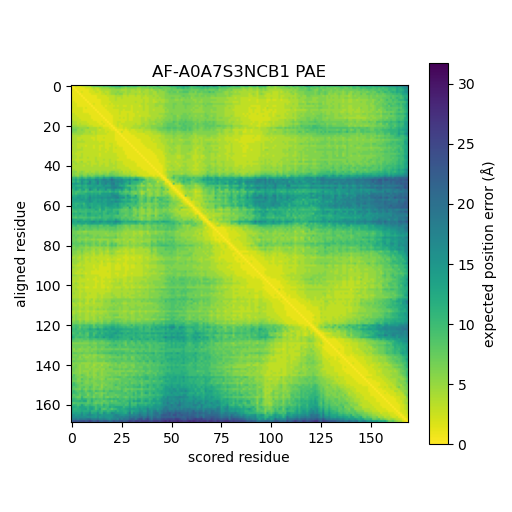-16.044 -19.724 1.00 92.81 121 GLY A C 1
ATOM 938 O O . GLY A 1 121 ? 3.985 -16.398 -20.353 1.00 92.81 121 GLY A O 1
ATOM 939 N N . GLN A 1 122 ? 3.064 -15.296 -18.618 1.00 90.19 122 GLN A N 1
ATOM 940 C CA . GLN A 1 122 ? 4.309 -14.778 -18.033 1.00 90.19 122 GLN A CA 1
ATOM 941 C C . GLN A 1 122 ? 4.795 -15.587 -16.823 1.00 90.19 122 GLN A C 1
ATOM 943 O O . GLN A 1 122 ? 5.925 -15.391 -16.386 1.00 90.19 122 GLN A O 1
ATOM 948 N N . ASP A 1 123 ? 3.952 -16.455 -16.261 1.00 90.44 123 ASP A N 1
ATOM 949 C CA . ASP A 1 123 ? 4.253 -17.218 -15.044 1.00 90.44 123 ASP A CA 1
ATOM 950 C C . ASP A 1 123 ? 3.572 -18.599 -15.067 1.00 90.44 123 ASP A C 1
ATOM 952 O O . ASP A 1 123 ? 2.718 -18.871 -15.915 1.00 90.44 123 ASP A O 1
ATOM 956 N N . GLU A 1 124 ? 3.948 -19.477 -14.140 1.00 89.56 124 GLU A N 1
ATOM 957 C CA . GLU A 1 124 ? 3.365 -20.807 -13.955 1.00 89.56 124 GLU A CA 1
ATOM 958 C C . GLU A 1 124 ? 2.140 -20.785 -13.022 1.00 89.56 124 GLU A C 1
ATOM 960 O O . GLU A 1 124 ? 1.906 -19.847 -12.253 1.00 89.56 124 GLU A O 1
ATOM 965 N N . LEU A 1 125 ? 1.337 -21.856 -13.078 1.00 89.12 125 LEU A N 1
ATOM 966 C CA . LEU A 1 125 ? 0.208 -22.040 -12.164 1.00 89.12 125 LEU A CA 1
ATOM 967 C C . LEU A 1 125 ? 0.682 -22.036 -10.698 1.00 89.12 125 LEU A C 1
ATOM 969 O O . LEU A 1 125 ? 1.753 -22.571 -10.397 1.00 89.12 125 LEU A O 1
ATOM 973 N N . PRO A 1 126 ? -0.136 -21.513 -9.763 1.00 84.75 126 PRO A N 1
ATOM 974 C CA . PRO A 1 126 ? 0.180 -21.565 -8.346 1.00 84.75 126 PRO A CA 1
ATOM 975 C C . PR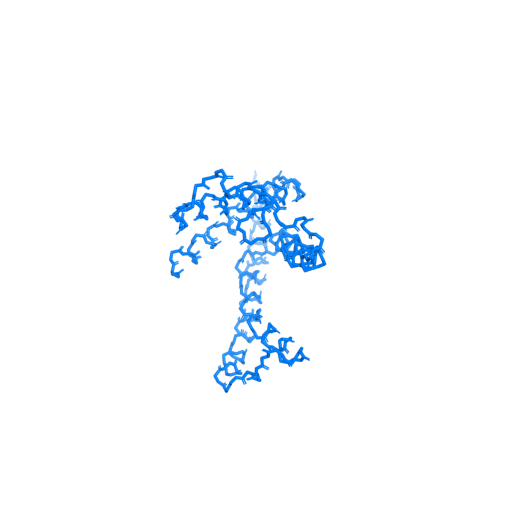O A 1 126 ? 0.484 -22.995 -7.890 1.00 84.75 126 PRO A C 1
ATOM 977 O O . PRO A 1 126 ? -0.252 -23.935 -8.190 1.00 84.75 126 PRO A O 1
ATOM 980 N N . GLY A 1 127 ? 1.560 -23.165 -7.124 1.00 87.12 127 GLY A N 1
ATOM 981 C CA . GLY A 1 127 ? 1.887 -24.457 -6.530 1.00 87.12 127 GLY A CA 1
ATOM 982 C C . GLY A 1 127 ? 0.858 -24.890 -5.478 1.00 87.12 127 GLY A C 1
ATOM 983 O O . GLY A 1 127 ? 0.086 -24.084 -4.952 1.00 87.12 127 GLY A O 1
ATOM 984 N N . LEU A 1 128 ? 0.896 -26.171 -5.098 1.00 89.94 128 LEU A N 1
ATOM 985 C CA . LEU A 1 128 ? -0.008 -26.748 -4.093 1.00 89.94 128 LEU A CA 1
ATOM 986 C C . LEU A 1 128 ? -0.041 -25.934 -2.785 1.00 89.94 128 LEU A C 1
ATOM 988 O O . LEU A 1 128 ? -1.110 -25.682 -2.234 1.00 89.94 128 LEU A O 1
ATOM 992 N N . PHE A 1 129 ? 1.120 -25.471 -2.312 1.00 88.81 129 PHE A N 1
ATOM 993 C CA . PHE A 1 129 ? 1.215 -24.661 -1.095 1.00 88.81 129 PHE A CA 1
ATOM 994 C C . PHE A 1 129 ? 0.519 -23.300 -1.216 1.00 88.81 129 PHE A C 1
ATOM 996 O O . PHE A 1 129 ? -0.057 -22.834 -0.234 1.00 88.81 129 PHE A O 1
ATOM 1003 N N . THR A 1 130 ? 0.505 -22.687 -2.403 1.00 86.19 130 THR A N 1
ATOM 1004 C CA . THR A 1 130 ? -0.208 -21.424 -2.644 1.00 86.19 130 THR A CA 1
ATOM 1005 C C . THR A 1 130 ? -1.715 -21.630 -2.550 1.00 86.19 130 THR A C 1
ATOM 1007 O O . THR A 1 130 ? -2.401 -20.830 -1.917 1.00 86.19 130 THR A O 1
ATOM 1010 N N . TYR A 1 131 ? -2.236 -22.737 -3.087 1.00 85.69 131 TYR A N 1
ATOM 1011 C CA . TYR A 1 131 ? -3.652 -23.084 -2.945 1.00 85.69 131 TYR A CA 1
ATOM 1012 C C . TYR A 1 131 ? -4.043 -23.372 -1.496 1.00 85.69 131 TYR A C 1
ATOM 1014 O O . TYR A 1 131 ? -5.072 -22.882 -1.036 1.00 85.69 131 TYR A O 1
ATOM 1022 N N . VAL A 1 132 ? -3.215 -24.115 -0.754 1.00 91.06 132 VAL A N 1
ATOM 1023 C CA . VAL A 1 132 ? -3.453 -24.378 0.675 1.00 91.06 132 VAL A CA 1
ATOM 1024 C C . VAL A 1 132 ? -3.427 -23.075 1.475 1.00 91.06 132 VAL A C 1
ATOM 1026 O O . VAL A 1 132 ? -4.328 -22.824 2.272 1.00 91.06 132 VAL A O 1
ATOM 1029 N N . GLY A 1 133 ? -2.442 -22.208 1.226 1.00 88.50 133 GLY A N 1
ATOM 1030 C CA . GLY A 1 133 ? -2.365 -20.886 1.844 1.00 88.50 133 GLY A CA 1
ATOM 1031 C C . GLY A 1 133 ? -3.599 -20.036 1.540 1.00 88.50 133 GLY A C 1
ATOM 1032 O O . GLY A 1 133 ? -4.223 -19.512 2.461 1.00 88.50 133 GLY A O 1
ATOM 1033 N N . ALA A 1 134 ? -4.015 -19.964 0.273 1.00 86.69 134 ALA A N 1
ATOM 1034 C CA . ALA A 1 134 ? -5.212 -19.237 -0.146 1.00 86.69 134 ALA A CA 1
ATOM 1035 C C . ALA A 1 134 ? -6.486 -19.778 0.529 1.00 86.69 134 ALA A C 1
ATOM 1037 O O . ALA A 1 134 ? -7.313 -18.998 1.009 1.00 86.69 134 ALA A O 1
ATOM 1038 N N . LEU A 1 135 ? -6.614 -21.105 0.626 1.00 89.75 135 LEU A N 1
ATOM 1039 C CA . LEU A 1 135 ? -7.738 -21.778 1.279 1.00 89.75 135 LEU A CA 1
ATOM 1040 C C . LEU A 1 135 ? -7.816 -21.467 2.779 1.00 89.75 135 LEU A C 1
ATOM 1042 O O . LEU A 1 135 ? -8.914 -21.415 3.321 1.00 89.75 135 LEU A O 1
ATOM 1046 N N . LEU A 1 136 ? -6.685 -21.239 3.451 1.00 90.50 136 LEU A N 1
ATOM 1047 C CA . LEU A 1 136 ? -6.648 -20.846 4.864 1.00 90.50 136 LEU A CA 1
ATOM 1048 C C . LEU A 1 136 ? -6.875 -19.339 5.062 1.00 90.50 136 LEU A C 1
ATOM 1050 O O . LEU A 1 136 ? -7.555 -18.926 6.005 1.00 90.50 136 LEU A O 1
ATOM 1054 N N . ILE A 1 137 ? -6.336 -18.513 4.163 1.00 89.88 137 ILE A N 1
ATOM 1055 C CA . ILE A 1 137 ? -6.422 -17.050 4.232 1.00 89.88 137 ILE A CA 1
ATOM 1056 C C . ILE A 1 137 ? -7.864 -16.574 4.022 1.00 89.88 137 ILE A C 1
ATOM 1058 O O . ILE A 1 137 ? -8.348 -15.750 4.798 1.00 89.88 137 ILE A O 1
ATOM 1062 N N . LEU A 1 138 ? -8.580 -17.101 3.023 1.00 88.31 138 LEU A N 1
ATOM 1063 C CA . LEU A 1 138 ? -9.928 -16.632 2.673 1.00 88.31 138 LEU A CA 1
ATOM 1064 C C . LEU A 1 138 ? -10.941 -16.749 3.837 1.00 88.31 138 LEU A C 1
ATOM 1066 O O . LEU A 1 138 ? -11.570 -15.737 4.174 1.00 88.31 138 LEU A O 1
ATOM 1070 N N . PRO A 1 139 ? -11.083 -17.903 4.522 1.00 90.56 139 PRO A N 1
ATOM 1071 C CA . PRO A 1 139 ? -11.916 -18.011 5.718 1.00 90.56 139 PRO A CA 1
ATOM 1072 C C . PRO A 1 139 ? -11.434 -17.107 6.853 1.00 90.56 139 PRO A C 1
ATOM 1074 O O . PRO A 1 139 ? -12.254 -16.479 7.524 1.00 90.56 139 PRO A O 1
ATOM 1077 N N . GLY A 1 140 ? -10.116 -16.997 7.053 1.00 88.75 140 GLY A N 1
ATOM 1078 C CA . GLY A 1 140 ? -9.528 -16.142 8.084 1.00 88.75 140 GLY A CA 1
ATOM 1079 C C . GLY A 1 140 ? -9.922 -14.674 7.916 1.00 88.75 140 GLY A C 1
ATOM 1080 O O . GLY A 1 140 ? -10.395 -14.042 8.863 1.00 88.75 140 GLY A O 1
ATOM 1081 N N . ILE A 1 141 ? -9.826 -14.146 6.692 1.00 89.12 141 ILE A N 1
ATOM 1082 C CA . ILE A 1 141 ? -10.253 -12.781 6.361 1.00 89.12 141 ILE A CA 1
ATOM 1083 C C . ILE A 1 141 ? -11.743 -12.602 6.666 1.00 89.12 141 ILE A C 1
ATOM 1085 O O . ILE A 1 141 ? -12.124 -11.610 7.292 1.00 89.12 141 ILE A O 1
ATOM 1089 N N . PHE A 1 142 ? -12.585 -13.565 6.280 1.00 88.12 142 PHE A N 1
ATOM 1090 C CA . PHE A 1 142 ? -14.029 -13.490 6.505 1.00 88.12 142 PHE A CA 1
ATOM 1091 C C . PHE A 1 142 ? -14.395 -13.478 7.997 1.00 88.12 142 PHE A C 1
ATOM 1093 O O . PHE A 1 142 ? -15.216 -12.664 8.431 1.00 88.12 142 PHE A O 1
ATOM 1100 N N . ILE A 1 143 ? -13.753 -14.332 8.799 1.00 91.62 143 ILE A N 1
ATOM 1101 C CA . ILE A 1 143 ? -13.945 -14.394 10.255 1.00 91.62 143 ILE A CA 1
ATOM 1102 C C . ILE A 1 143 ? -13.527 -13.071 10.904 1.00 91.62 143 ILE A C 1
ATOM 1104 O O . ILE A 1 143 ? -14.296 -12.494 11.677 1.00 91.62 143 ILE A O 1
ATOM 1108 N N . VAL A 1 144 ? -12.350 -12.541 10.556 1.00 89.06 144 VAL A N 1
ATOM 1109 C CA . VAL A 1 144 ? -11.850 -11.276 11.117 1.00 89.06 144 VAL A CA 1
ATOM 1110 C C . VAL A 1 144 ? -12.731 -10.096 10.710 1.00 89.06 144 VAL A C 1
ATOM 1112 O O . VAL A 1 144 ? -13.029 -9.233 11.543 1.00 89.06 144 VAL A O 1
ATOM 1115 N N . ALA A 1 145 ? -13.192 -10.053 9.459 1.00 86.62 145 ALA A N 1
ATOM 1116 C CA . ALA A 1 145 ? -14.098 -9.016 8.979 1.00 86.62 145 ALA A CA 1
ATOM 1117 C C . ALA A 1 145 ? -15.430 -9.040 9.746 1.00 86.62 145 ALA A C 1
ATOM 1119 O O . ALA A 1 145 ? -15.878 -7.999 10.237 1.00 86.62 145 ALA A O 1
ATOM 1120 N N . ARG A 1 146 ? -16.024 -10.226 9.937 1.00 89.81 146 ARG A N 1
ATOM 1121 C CA . ARG A 1 146 ? -17.252 -10.392 10.730 1.00 89.81 146 ARG A CA 1
ATOM 1122 C C . ARG A 1 146 ? -17.065 -10.004 12.193 1.00 89.81 146 ARG A C 1
ATOM 1124 O O . ARG A 1 146 ? -17.865 -9.225 12.709 1.00 89.81 146 ARG A O 1
ATOM 1131 N N . GLY A 1 147 ? -16.007 -10.484 12.846 1.00 90.19 147 GLY A N 1
ATOM 1132 C CA . GLY A 1 147 ? -15.705 -10.130 14.236 1.00 90.19 147 GLY A CA 1
ATOM 1133 C C . GLY A 1 147 ? -15.521 -8.621 14.413 1.00 90.19 147 GLY A C 1
ATOM 1134 O O . GLY A 1 147 ? -16.087 -8.013 15.319 1.00 90.19 147 GLY A O 1
ATOM 1135 N N . SER A 1 148 ? -14.823 -7.980 13.475 1.00 87.12 148 SER A N 1
ATOM 1136 C CA . SER A 1 148 ? -14.620 -6.528 13.474 1.00 87.12 148 SER A CA 1
ATOM 1137 C C . SER A 1 148 ? -15.924 -5.743 13.335 1.00 87.12 148 SER A C 1
ATOM 1139 O O . SER A 1 148 ? -16.070 -4.684 13.952 1.00 87.12 148 SER A O 1
ATOM 1141 N N . PHE A 1 149 ? -16.866 -6.241 12.533 1.00 86.62 149 PHE A N 1
ATOM 1142 C CA . PHE A 1 149 ? -18.181 -5.630 12.359 1.00 86.62 149 PHE A CA 1
ATOM 1143 C C . PHE A 1 149 ? -19.027 -5.729 13.636 1.00 86.62 149 PHE A C 1
ATOM 1145 O O . PHE A 1 149 ? -19.580 -4.722 14.079 1.00 86.62 149 PHE A O 1
ATOM 1152 N N . LEU A 1 150 ? -19.066 -6.907 14.267 1.00 90.19 150 LEU A N 1
ATOM 1153 C CA . LEU A 1 150 ? -19.805 -7.136 15.514 1.00 90.19 150 LEU A CA 1
ATOM 1154 C C . LEU A 1 150 ? -19.273 -6.270 16.662 1.00 90.19 150 LEU A C 1
ATOM 1156 O O . LEU A 1 150 ? -20.047 -5.542 17.281 1.00 90.19 150 LEU A O 1
ATOM 1160 N N . LEU A 1 151 ? -17.952 -6.248 16.862 1.00 89.50 151 LEU A N 1
ATOM 1161 C CA . LEU A 1 151 ? -17.307 -5.419 17.889 1.00 89.50 151 LEU A CA 1
ATOM 1162 C C . LEU A 1 151 ? -17.596 -3.924 17.701 1.00 89.50 151 LEU A C 1
ATOM 1164 O O . LEU A 1 151 ? -17.759 -3.188 18.670 1.00 89.50 151 LEU A O 1
ATOM 1168 N N . THR A 1 152 ? -17.671 -3.453 16.452 1.00 87.44 152 THR A N 1
ATOM 1169 C CA . THR A 1 152 ? -17.993 -2.043 16.172 1.00 87.44 152 THR A CA 1
ATOM 1170 C C . THR A 1 152 ? -19.427 -1.712 16.579 1.00 87.44 152 THR A C 1
ATOM 1172 O O . THR A 1 152 ? -19.658 -0.676 17.198 1.00 87.44 152 THR A O 1
ATOM 1175 N N . ARG A 1 153 ? -20.383 -2.606 16.295 1.00 87.69 153 ARG A N 1
ATOM 1176 C CA . ARG A 1 153 ? -21.791 -2.426 16.677 1.00 87.69 153 ARG A CA 1
ATOM 1177 C C . ARG A 1 153 ? -21.987 -2.410 18.189 1.00 87.69 153 ARG A C 1
ATOM 1179 O O . ARG A 1 153 ? -22.699 -1.547 18.696 1.00 87.69 153 ARG A O 1
ATOM 1186 N N . GLU A 1 154 ? -21.330 -3.318 18.900 1.00 92.88 154 GLU A N 1
ATOM 1187 C CA . GLU A 1 154 ? -21.401 -3.395 20.362 1.00 92.88 154 GLU A CA 1
ATOM 1188 C C . GLU A 1 154 ? -20.834 -2.125 21.024 1.00 92.88 154 GLU A C 1
ATOM 1190 O O . GLU A 1 154 ? -21.435 -1.553 21.939 1.00 92.88 154 GLU A O 1
ATOM 1195 N N . GLN A 1 155 ? -19.716 -1.609 20.500 1.00 91.06 155 GLN A N 1
ATOM 1196 C CA . GLN A 1 155 ? -19.132 -0.341 20.944 1.00 91.06 155 GLN A CA 1
ATOM 1197 C C . GLN A 1 155 ? -20.058 0.854 20.683 1.00 91.06 155 GLN A C 1
ATOM 1199 O O . GLN A 1 155 ? -20.186 1.731 21.540 1.00 91.06 155 GLN A O 1
ATOM 1204 N N . GLU A 1 156 ? -20.715 0.906 19.524 1.00 90.56 156 GLU A N 1
ATOM 1205 C CA . GLU A 1 156 ? -21.680 1.959 19.199 1.00 90.56 156 GLU A CA 1
ATOM 1206 C C . GLU A 1 156 ? -22.912 1.914 20.107 1.00 90.56 156 GLU A C 1
ATOM 1208 O O . GLU A 1 156 ? -23.333 2.957 20.608 1.00 90.56 156 GLU A O 1
ATOM 1213 N N . GLN A 1 157 ? -23.462 0.726 20.372 1.00 92.44 157 GLN A N 1
ATOM 1214 C CA . GLN A 1 157 ? -24.579 0.554 21.304 1.00 92.44 157 GLN A CA 1
ATOM 1215 C C . GLN A 1 157 ? -24.197 0.998 22.717 1.00 92.44 157 GLN A C 1
ATOM 1217 O O . GLN A 1 157 ? -24.907 1.804 23.316 1.00 92.44 157 GLN A O 1
ATOM 1222 N N . THR A 1 158 ? -23.037 0.566 23.212 1.00 93.44 158 THR A N 1
ATOM 1223 C CA . THR A 1 158 ? -22.536 0.953 24.539 1.00 93.44 158 THR A CA 1
ATOM 1224 C C . THR A 1 158 ? -22.358 2.468 24.658 1.00 93.44 158 THR A C 1
ATOM 1226 O O . THR A 1 158 ? -22.746 3.065 25.661 1.00 93.44 158 THR A O 1
ATOM 1229 N N . ARG A 1 159 ? -21.813 3.125 23.624 1.00 91.88 159 ARG A N 1
ATOM 1230 C CA . ARG A 1 159 ? -21.675 4.592 23.587 1.00 91.88 159 ARG A CA 1
ATOM 1231 C C . ARG A 1 159 ? -23.024 5.306 23.589 1.00 91.88 159 ARG A C 1
ATOM 1233 O O . ARG A 1 159 ? -23.165 6.303 24.287 1.00 91.88 159 ARG A O 1
ATOM 1240 N N . ARG A 1 160 ? -24.009 4.802 22.839 1.00 92.12 160 ARG A N 1
ATOM 1241 C CA . ARG A 1 160 ? -25.369 5.367 22.811 1.00 92.12 160 ARG A CA 1
ATOM 1242 C C . ARG A 1 160 ? -26.061 5.250 24.164 1.00 92.12 160 ARG A C 1
ATOM 1244 O O . ARG A 1 160 ? -26.675 6.217 24.593 1.00 92.12 160 ARG A O 1
ATOM 1251 N N . ILE A 1 161 ? -25.924 4.105 24.835 1.00 93.12 161 ILE A N 1
ATOM 1252 C CA . ILE A 1 161 ? -26.475 3.893 26.180 1.00 93.12 161 ILE A CA 1
ATOM 1253 C C . ILE A 1 161 ? -25.836 4.876 27.168 1.00 93.12 161 ILE A C 1
ATOM 1255 O O . ILE A 1 161 ? -26.562 5.592 27.847 1.00 93.12 161 ILE A O 1
ATOM 1259 N N . LYS A 1 162 ? -24.499 4.997 27.184 1.00 93.06 162 LYS A N 1
ATOM 1260 C CA . LYS A 1 162 ? -23.797 5.962 28.053 1.00 93.06 162 LYS A CA 1
ATOM 1261 C C . LYS A 1 162 ? -24.233 7.410 27.805 1.00 93.06 162 LYS A C 1
ATOM 1263 O O . LYS A 1 162 ? -24.583 8.105 28.750 1.00 93.06 162 LYS A O 1
ATOM 1268 N N . ALA A 1 163 ? -24.292 7.836 26.542 1.00 91.62 163 ALA A N 1
ATOM 1269 C CA . ALA A 1 163 ? -24.729 9.186 26.182 1.00 91.62 163 ALA A CA 1
ATOM 1270 C C . ALA A 1 163 ? -26.211 9.457 26.511 1.00 91.62 163 ALA A C 1
ATOM 1272 O O . ALA A 1 163 ? -26.594 10.606 26.711 1.00 91.62 163 ALA A O 1
ATOM 1273 N N . ALA A 1 164 ? -27.061 8.423 26.541 1.00 91.06 164 ALA A N 1
ATOM 1274 C CA . ALA A 1 164 ? -28.449 8.545 26.983 1.00 91.06 164 ALA A CA 1
ATOM 1275 C C . ALA A 1 164 ? -28.548 8.658 28.513 1.00 91.06 164 ALA A C 1
ATOM 1277 O O . ALA A 1 164 ? -29.307 9.491 29.001 1.00 91.06 164 ALA A O 1
ATOM 1278 N N . SER A 1 165 ? -27.757 7.880 29.261 1.00 88.94 165 SER A N 1
ATOM 1279 C CA . SER A 1 165 ? -27.672 7.970 30.724 1.00 88.94 165 SER A CA 1
ATOM 1280 C C . SER A 1 165 ? -27.171 9.335 31.204 1.00 88.94 165 SER A C 1
ATOM 1282 O O . SER A 1 165 ? -27.730 9.873 32.149 1.00 88.94 165 SER A O 1
ATOM 1284 N N . GLU A 1 166 ? -26.177 9.927 30.537 1.00 90.06 166 GLU A N 1
ATOM 1285 C CA . GLU A 1 166 ? -25.649 11.261 30.882 1.00 90.06 166 GLU A CA 1
ATOM 1286 C C . GLU A 1 166 ? -26.652 12.399 30.648 1.00 90.06 166 GLU A C 1
ATOM 1288 O O . GLU A 1 166 ? -26.559 13.426 31.302 1.00 90.06 166 GLU A O 1
ATOM 1293 N N . LYS A 1 167 ? -27.620 12.236 29.736 1.00 84.81 167 LYS A N 1
ATOM 1294 C CA . LYS A 1 167 ? -28.673 13.241 29.492 1.00 84.81 167 LYS A CA 1
ATOM 1295 C C . LYS A 1 167 ? -29.825 13.187 30.500 1.00 84.81 167 LYS A C 1
ATOM 1297 O O . LYS A 1 167 ? -30.681 14.065 30.467 1.00 84.81 167 LYS A O 1
ATOM 1302 N N . LEU A 1 168 ? -29.900 12.127 31.304 1.00 75.38 168 LEU A N 1
ATOM 1303 C CA . LEU A 1 168 ? -30.949 11.913 32.308 1.00 75.38 168 LEU A CA 1
ATOM 1304 C C . LEU A 1 168 ? -30.549 12.415 33.705 1.00 75.38 168 LEU A C 1
ATOM 1306 O O . LEU A 1 168 ? -31.410 12.459 34.582 1.00 75.38 168 LEU A O 1
ATOM 1310 N N . VAL A 1 169 ? -29.271 12.757 33.904 1.00 67.38 169 VAL A N 1
ATOM 1311 C CA . VAL A 1 169 ? -28.706 13.349 35.130 1.00 67.38 169 VAL A CA 1
ATOM 1312 C C . VAL A 1 169 ? -28.595 14.857 34.949 1.00 67.38 169 VAL A C 1
ATOM 1314 O O . VAL A 1 169 ? -28.912 15.576 35.919 1.00 67.38 169 VAL A O 1
#

Secondary structure (DSSP, 8-state):
-HHHHHHHHHHHHHHHHHHTTS-HHHHHHHHHHHHHHHHHHHHHHHS---HHHHTS--TTT-GGGGG-TTTHHHHHHIIIIIIIHHHHHHHHHHHHS-HHHHHHHHTTHHHHHHHHHHHTTSSPPPPHHHHHHHHHHHHHHHHHHHHHHHHHHHHHHHHHHHHHHHT--